Protein AF-A0A834KXF3-F1 (afdb_monomer_lite)

Radius of gyration: 16.45 Å; chains: 1; bounding box: 50×42×24 Å

InterPro domains:
  IPR041426 Mos1 transposase, HTH domain [PF17906] (20-63)

Foldseek 3Di:
DDPVVVVVVVLVVLVVVLLVLLLVCLVVVHDLVVSVVVQCVVQPPNGDDSVVSVVSNVVSVVVVVVVVVVVVVVVPDD

Organism: Vespula pensylvanica (NCBI:txid30213)

Sequence (78 aa):
MDLRSKCINALSQILMEQQAVIRFHVLLGKTATKTFKSTKNAYGNNRLSSAQVFEWFNRFIEEQVSLEDNERIERVAP

Structure (mmCIF, N/CA/C/O backbone):
data_AF-A0A834KXF3-F1
#
_entry.id   AF-A0A834KXF3-F1
#
loop_
_atom_site.group_PDB
_atom_site.id
_atom_site.type_symbol
_atom_site.label_atom_id
_atom_site.label_alt_id
_atom_site.label_comp_id
_atom_site.label_asym_id
_atom_site.label_entity_id
_atom_site.label_seq_id
_atom_site.pdbx_PDB_ins_code
_atom_site.Cartn_x
_atom_site.Cartn_y
_atom_site.Cartn_z
_atom_site.occupancy
_atom_site.B_iso_or_equiv
_atom_site.auth_seq_id
_atom_site.auth_comp_id
_atom_site.auth_asym_id
_atom_site.auth_atom_id
_atom_site.pdbx_PDB_model_num
ATOM 1 N N . MET A 1 1 ? 28.099 10.771 -15.390 1.00 55.91 1 MET A N 1
ATOM 2 C CA . MET A 1 1 ? 27.081 10.526 -14.342 1.00 55.91 1 MET A CA 1
ATOM 3 C C . MET A 1 1 ? 27.448 9.229 -13.632 1.00 55.91 1 MET A C 1
ATOM 5 O O . MET A 1 1 ? 27.498 8.199 -14.298 1.00 55.91 1 MET A O 1
ATOM 9 N N . ASP A 1 2 ? 27.803 9.307 -12.349 1.00 74.25 2 ASP A N 1
ATOM 10 C CA . ASP A 1 2 ? 28.313 8.182 -11.548 1.00 74.25 2 ASP A CA 1
ATOM 11 C C . ASP A 1 2 ? 27.246 7.090 -11.330 1.00 74.25 2 ASP A C 1
ATOM 13 O O . ASP A 1 2 ? 26.049 7.390 -11.254 1.00 74.25 2 ASP A O 1
ATOM 17 N N . LEU A 1 3 ? 27.672 5.825 -11.231 1.00 64.88 3 LEU A N 1
ATOM 18 C CA . LEU A 1 3 ? 26.786 4.678 -11.006 1.00 64.88 3 LEU A CA 1
ATOM 19 C C . LEU A 1 3 ? 25.954 4.855 -9.733 1.00 64.88 3 LEU A C 1
ATOM 21 O O . LEU A 1 3 ? 24.769 4.534 -9.740 1.00 64.88 3 LEU A O 1
ATOM 25 N N . ARG A 1 4 ? 26.527 5.436 -8.672 1.00 69.75 4 ARG A N 1
ATOM 26 C CA . ARG A 1 4 ? 25.801 5.703 -7.423 1.00 69.75 4 ARG A CA 1
ATOM 27 C C . ARG A 1 4 ? 24.605 6.625 -7.647 1.00 69.75 4 ARG A C 1
ATOM 29 O O . ARG A 1 4 ? 23.530 6.384 -7.109 1.00 69.75 4 ARG A O 1
ATOM 36 N N . SER A 1 5 ? 24.778 7.646 -8.483 1.00 66.62 5 SER A N 1
ATOM 37 C CA . SER A 1 5 ? 23.732 8.616 -8.818 1.00 66.62 5 SER A CA 1
ATOM 38 C C . SER A 1 5 ? 22.624 7.982 -9.672 1.00 66.62 5 SER A C 1
ATOM 40 O O . SER A 1 5 ? 21.441 8.202 -9.420 1.00 66.62 5 SER A O 1
ATOM 42 N N . LYS A 1 6 ? 22.986 7.096 -10.611 1.00 66.50 6 LYS A N 1
ATOM 43 C CA . LYS A 1 6 ? 22.012 6.300 -11.381 1.00 66.50 6 LYS A CA 1
ATOM 44 C C . LYS A 1 6 ? 21.213 5.346 -10.489 1.00 66.50 6 LYS A C 1
ATOM 46 O O . LYS A 1 6 ? 19.998 5.260 -10.637 1.00 66.50 6 LYS A O 1
ATOM 51 N N . CYS A 1 7 ? 21.871 4.676 -9.542 1.00 58.69 7 CYS A N 1
ATOM 52 C CA . CYS A 1 7 ? 21.216 3.764 -8.605 1.00 58.69 7 CYS A CA 1
ATOM 53 C C . CYS A 1 7 ? 20.255 4.494 -7.660 1.00 58.69 7 CYS A C 1
ATOM 55 O O . CYS A 1 7 ? 19.145 4.019 -7.454 1.00 58.69 7 CYS A O 1
ATOM 57 N N . ILE A 1 8 ? 20.635 5.659 -7.128 1.00 66.00 8 ILE A N 1
ATOM 58 C CA . ILE A 1 8 ? 19.757 6.462 -6.261 1.00 66.00 8 ILE A CA 1
ATOM 59 C C . ILE A 1 8 ? 18.497 6.903 -7.017 1.00 66.00 8 ILE A C 1
ATOM 61 O O . ILE A 1 8 ? 17.392 6.751 -6.502 1.00 66.00 8 ILE A O 1
ATOM 65 N N . ASN A 1 9 ? 18.641 7.377 -8.257 1.00 61.94 9 ASN A N 1
ATOM 66 C CA . ASN A 1 9 ? 17.499 7.812 -9.063 1.00 61.94 9 ASN A CA 1
ATOM 67 C C . ASN A 1 9 ? 16.584 6.638 -9.449 1.00 61.94 9 ASN A C 1
ATOM 69 O O . ASN A 1 9 ? 15.365 6.762 -9.367 1.00 61.94 9 ASN A O 1
ATOM 73 N N . ALA A 1 10 ? 17.153 5.481 -9.797 1.00 62.00 10 ALA A N 1
ATOM 74 C CA . ALA A 1 10 ? 16.379 4.278 -10.104 1.00 62.00 10 ALA A CA 1
ATOM 75 C C . ALA A 1 10 ? 15.638 3.723 -8.872 1.00 62.00 10 ALA A C 1
ATOM 77 O O . ALA A 1 10 ? 14.469 3.358 -8.971 1.00 62.00 10 ALA A O 1
ATOM 78 N N . LEU A 1 11 ? 16.282 3.707 -7.699 1.00 62.78 11 LEU A N 1
ATOM 79 C CA . LEU A 1 11 ? 15.658 3.288 -6.438 1.00 62.78 11 LEU A CA 1
ATOM 80 C C . LEU A 1 11 ? 14.549 4.258 -5.998 1.00 62.78 11 LEU A C 1
ATOM 82 O O . LEU A 1 11 ? 13.507 3.812 -5.521 1.00 62.78 11 LEU A O 1
ATOM 86 N N . SER A 1 12 ? 14.741 5.563 -6.217 1.00 68.00 12 SER A N 1
ATOM 87 C CA . SER A 1 12 ? 13.717 6.592 -5.991 1.00 68.00 12 SER A CA 1
ATOM 88 C C . SER A 1 12 ? 12.496 6.387 -6.897 1.00 68.00 12 SER A C 1
ATOM 90 O O . SER A 1 12 ? 11.358 6.422 -6.429 1.00 68.00 12 SER A O 1
ATOM 92 N N . GLN A 1 13 ? 12.717 6.064 -8.176 1.00 67.50 13 GLN A N 1
ATOM 93 C CA . GLN A 1 13 ? 11.640 5.796 -9.132 1.00 67.50 13 GLN A CA 1
ATOM 94 C C . GLN A 1 13 ? 10.808 4.560 -8.741 1.00 67.50 13 GLN A C 1
ATOM 96 O O . GLN A 1 13 ? 9.580 4.622 -8.750 1.00 67.50 13 GLN A O 1
ATOM 101 N N . ILE A 1 14 ? 11.467 3.462 -8.346 1.00 75.25 14 ILE A N 1
ATOM 102 C CA . ILE A 1 14 ? 10.807 2.207 -7.939 1.00 75.25 14 ILE A CA 1
ATOM 103 C C . ILE A 1 14 ? 9.964 2.411 -6.672 1.00 75.25 14 ILE A C 1
ATOM 105 O O . ILE A 1 14 ? 8.861 1.869 -6.565 1.00 75.25 14 ILE A O 1
ATOM 109 N N . LEU A 1 15 ? 10.467 3.193 -5.711 1.00 82.81 15 LEU A N 1
ATOM 110 C CA . LEU A 1 15 ? 9.750 3.491 -4.473 1.00 82.81 15 LEU A CA 1
ATOM 111 C C . LEU A 1 15 ? 8.485 4.322 -4.737 1.00 82.81 15 LEU A C 1
ATOM 113 O O . LEU A 1 15 ? 7.414 3.971 -4.239 1.00 82.81 15 LEU A O 1
ATOM 117 N N . MET A 1 16 ? 8.597 5.380 -5.547 1.00 88.19 16 MET A N 1
ATOM 118 C CA . MET A 1 16 ? 7.464 6.250 -5.881 1.00 88.19 16 MET A CA 1
ATOM 119 C C . MET A 1 16 ? 6.364 5.506 -6.646 1.00 88.19 16 MET A C 1
ATOM 121 O O . MET A 1 16 ? 5.182 5.689 -6.356 1.00 88.19 16 MET A O 1
ATOM 125 N N . GLU A 1 17 ? 6.730 4.632 -7.586 1.00 90.38 17 GLU A N 1
ATOM 126 C CA . GLU A 1 17 ? 5.756 3.855 -8.358 1.00 90.38 17 GLU A CA 1
ATOM 127 C C . GLU A 1 17 ? 4.923 2.932 -7.454 1.00 90.38 17 GLU A C 1
ATOM 129 O O . GLU A 1 17 ? 3.691 2.926 -7.516 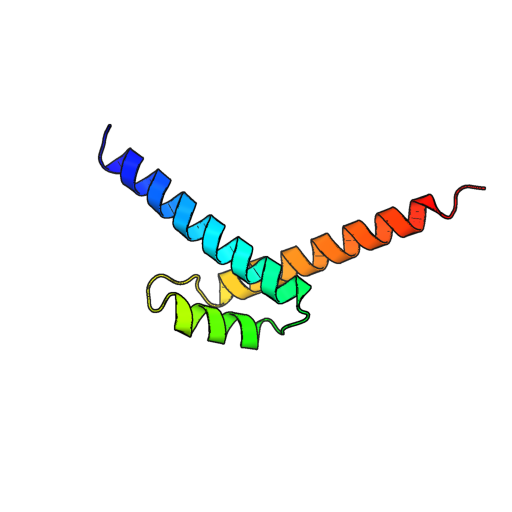1.00 90.38 17 GLU A O 1
ATOM 134 N N . GLN A 1 18 ? 5.576 2.196 -6.549 1.00 93.75 18 GLN A N 1
ATOM 135 C CA . GLN A 1 18 ? 4.872 1.288 -5.641 1.00 93.75 18 GLN A CA 1
ATOM 136 C C . GLN A 1 18 ? 3.980 2.036 -4.648 1.00 93.75 18 GLN A C 1
ATOM 138 O O . GLN A 1 18 ? 2.874 1.576 -4.358 1.00 93.75 18 GLN A O 1
ATOM 143 N N . GLN A 1 19 ? 4.414 3.200 -4.157 1.00 94.19 19 GLN A N 1
ATOM 144 C CA . GLN A 1 19 ? 3.584 4.070 -3.320 1.00 94.19 19 GLN A CA 1
ATOM 145 C C . GLN A 1 19 ? 2.350 4.579 -4.071 1.00 94.19 19 GLN A C 1
ATOM 147 O O . GLN A 1 19 ? 1.254 4.550 -3.513 1.00 94.19 19 GLN A O 1
ATOM 152 N N . ALA A 1 20 ? 2.491 4.972 -5.342 1.00 92.25 20 ALA A N 1
ATOM 153 C CA . ALA A 1 20 ? 1.363 5.391 -6.171 1.00 92.25 20 ALA A CA 1
ATOM 154 C C . ALA A 1 20 ? 0.342 4.256 -6.365 1.00 92.25 20 ALA A C 1
ATOM 156 O O . ALA A 1 20 ? -0.862 4.483 -6.242 1.00 92.25 20 ALA A O 1
ATOM 157 N N . VAL A 1 21 ? 0.802 3.016 -6.577 1.00 94.38 21 VAL A N 1
ATOM 158 C CA . VAL A 1 21 ? -0.080 1.836 -6.649 1.00 94.38 21 VAL A CA 1
ATOM 159 C C . VAL A 1 21 ? -0.789 1.575 -5.319 1.00 94.38 21 VAL A C 1
ATOM 161 O O . VAL A 1 21 ? -1.976 1.243 -5.311 1.00 94.38 21 VAL A O 1
ATOM 164 N N . ILE A 1 22 ? -0.094 1.723 -4.186 1.00 95.44 22 ILE A N 1
ATOM 165 C CA . ILE A 1 22 ? -0.712 1.594 -2.859 1.00 95.44 22 ILE A CA 1
ATOM 166 C C . ILE A 1 22 ? -1.795 2.663 -2.688 1.00 95.44 22 ILE A C 1
ATOM 168 O O . ILE A 1 22 ? -2.927 2.306 -2.373 1.00 95.44 22 ILE A O 1
ATOM 172 N N . ARG A 1 23 ? -1.494 3.936 -2.975 1.00 94.69 23 ARG A N 1
ATOM 173 C CA . ARG A 1 23 ? -2.459 5.044 -2.908 1.00 94.69 23 ARG A CA 1
ATOM 174 C C . ARG A 1 23 ? -3.677 4.792 -3.794 1.00 94.69 23 ARG A C 1
ATOM 176 O O . ARG A 1 23 ? -4.808 4.951 -3.347 1.00 94.69 23 ARG A O 1
ATOM 183 N N . PHE A 1 24 ? -3.464 4.320 -5.021 1.00 94.19 24 PHE A N 1
ATOM 184 C CA . PHE A 1 24 ? -4.549 3.953 -5.928 1.00 94.19 24 PHE A CA 1
ATOM 185 C C . PHE A 1 24 ? -5.430 2.834 -5.357 1.00 94.19 24 PHE A C 1
ATOM 187 O O . PHE A 1 24 ? -6.653 2.896 -5.434 1.00 94.19 24 PHE A O 1
ATOM 194 N N . HIS A 1 25 ? -4.840 1.819 -4.723 1.00 96.06 25 HIS A N 1
ATOM 195 C CA . HIS A 1 25 ? -5.616 0.771 -4.063 1.00 96.06 25 HIS A CA 1
ATOM 196 C C . HIS A 1 25 ? -6.419 1.260 -2.856 1.00 96.06 25 HIS A C 1
ATOM 198 O O . HIS A 1 25 ? -7.499 0.717 -2.616 1.00 96.06 25 HIS A O 1
ATOM 204 N N . VAL A 1 26 ? -5.920 2.264 -2.133 1.00 94.88 26 VAL A N 1
ATOM 205 C CA . VAL A 1 26 ? -6.666 2.922 -1.054 1.00 94.88 26 VAL A CA 1
ATOM 206 C C . VAL A 1 26 ? -7.882 3.651 -1.634 1.00 94.88 26 VAL A C 1
ATOM 208 O O . VAL A 1 26 ? -8.989 3.423 -1.163 1.00 94.88 26 VAL A O 1
ATOM 211 N N . LEU A 1 27 ? -7.704 4.430 -2.710 1.00 92.94 27 LEU A N 1
ATOM 212 C CA . LEU A 1 27 ? -8.803 5.115 -3.416 1.00 92.94 27 LEU A CA 1
ATOM 213 C C . LEU A 1 27 ? -9.862 4.140 -3.958 1.00 92.94 27 LEU A C 1
ATOM 215 O O . LEU A 1 27 ? -11.045 4.454 -4.000 1.00 92.94 27 LEU A O 1
ATOM 219 N N . LEU A 1 28 ? -9.454 2.929 -4.347 1.00 94.62 28 LEU A N 1
ATOM 220 C CA . LEU A 1 28 ? -10.366 1.857 -4.764 1.00 94.62 28 LEU A CA 1
ATOM 221 C C . LEU A 1 28 ? -11.053 1.125 -3.593 1.00 94.62 28 LEU A C 1
ATOM 223 O O . LEU A 1 28 ? -11.743 0.130 -3.826 1.00 94.62 28 LEU A O 1
ATOM 227 N N . GLY A 1 29 ? -10.819 1.529 -2.342 1.00 93.94 29 GLY A N 1
ATOM 228 C CA . GLY A 1 29 ? -11.385 0.884 -1.155 1.00 93.94 29 GLY A CA 1
ATOM 229 C C . GLY A 1 29 ? -10.895 -0.552 -0.929 1.00 93.94 29 GLY A C 1
ATOM 230 O O . GLY A 1 29 ? -11.582 -1.362 -0.301 1.00 93.94 29 GLY A O 1
ATOM 231 N N . LYS A 1 30 ? -9.725 -0.929 -1.466 1.00 95.44 30 LYS A N 1
ATOM 232 C CA . LYS A 1 30 ? -9.147 -2.259 -1.206 1.00 95.44 30 LYS A CA 1
ATOM 233 C C . LYS A 1 30 ? -8.606 -2.325 0.217 1.00 95.44 30 LYS A C 1
ATOM 235 O O . LYS A 1 30 ? -8.238 -1.321 0.795 1.00 95.44 30 LYS A O 1
ATOM 240 N N . THR A 1 31 ? -8.477 -3.528 0.771 1.00 95.62 31 THR A N 1
ATOM 241 C CA . THR A 1 31 ? -7.822 -3.710 2.074 1.00 95.62 31 THR A CA 1
ATOM 242 C C . THR A 1 31 ? -6.304 -3.792 1.928 1.00 95.62 31 THR A C 1
ATOM 244 O O . THR A 1 31 ? -5.802 -4.303 0.923 1.00 95.62 31 THR A O 1
ATOM 247 N N . ALA A 1 32 ? -5.563 -3.390 2.963 1.00 93.50 32 ALA A N 1
ATOM 248 C CA . ALA A 1 32 ? -4.100 -3.467 2.988 1.00 93.50 32 ALA A CA 1
ATOM 249 C C . ALA A 1 32 ? -3.563 -4.878 2.661 1.00 93.50 32 ALA A C 1
ATOM 251 O O . ALA A 1 32 ? -2.614 -5.028 1.892 1.00 93.50 32 ALA A O 1
ATOM 252 N N . THR A 1 33 ? -4.223 -5.938 3.142 1.00 96.31 33 THR A N 1
ATOM 253 C CA . THR A 1 33 ? -3.860 -7.331 2.828 1.00 96.31 33 THR A CA 1
ATOM 254 C C . THR A 1 33 ? -4.024 -7.664 1.342 1.00 96.31 33 THR A C 1
ATOM 256 O O . THR A 1 33 ? -3.157 -8.318 0.756 1.00 96.31 33 THR A O 1
ATOM 259 N N . LYS A 1 34 ? -5.113 -7.207 0.703 1.00 96.06 34 LYS A N 1
ATOM 260 C CA . LYS A 1 34 ? -5.316 -7.382 -0.746 1.00 96.06 34 LYS A CA 1
ATOM 261 C C . LYS A 1 34 ? -4.278 -6.581 -1.532 1.00 96.06 34 LYS A C 1
ATOM 263 O O . LYS A 1 34 ? -3.697 -7.120 -2.471 1.00 96.06 34 LYS A O 1
ATOM 268 N N . THR A 1 35 ? -3.988 -5.354 -1.105 1.00 96.06 35 THR A N 1
ATOM 269 C CA . THR A 1 35 ? -2.941 -4.499 -1.681 1.00 96.06 35 THR A CA 1
ATOM 270 C C . THR A 1 35 ? -1.576 -5.178 -1.629 1.00 96.06 35 THR A C 1
ATOM 272 O O . THR A 1 35 ? -0.919 -5.292 -2.658 1.00 96.06 35 THR A O 1
ATOM 275 N N . PHE A 1 36 ? -1.187 -5.726 -0.476 1.00 95.44 36 PHE A N 1
ATOM 276 C CA . PHE A 1 36 ? 0.069 -6.456 -0.303 1.00 95.44 36 PHE A CA 1
ATOM 277 C C . PHE A 1 36 ? 0.172 -7.700 -1.193 1.00 95.44 36 PHE A C 1
ATOM 279 O O . PHE A 1 36 ? 1.240 -7.997 -1.730 1.00 95.44 36 PHE A O 1
ATOM 286 N N . LYS A 1 37 ? -0.930 -8.439 -1.369 1.00 96.00 37 LYS A N 1
ATOM 287 C CA . LYS A 1 37 ? -0.969 -9.584 -2.288 1.00 96.00 37 LYS A CA 1
ATOM 288 C C . LYS A 1 37 ? -0.799 -9.131 -3.742 1.00 96.00 37 LYS A C 1
ATOM 290 O O . LYS A 1 37 ? -0.027 -9.742 -4.475 1.00 96.00 37 LYS A O 1
ATOM 295 N N . SER A 1 38 ? -1.465 -8.049 -4.145 1.00 94.25 38 SER A N 1
ATOM 296 C CA . SER A 1 38 ? -1.318 -7.482 -5.489 1.00 94.25 38 SER A CA 1
ATOM 297 C C . SER A 1 38 ? 0.097 -6.966 -5.753 1.00 94.25 38 SER A C 1
ATOM 29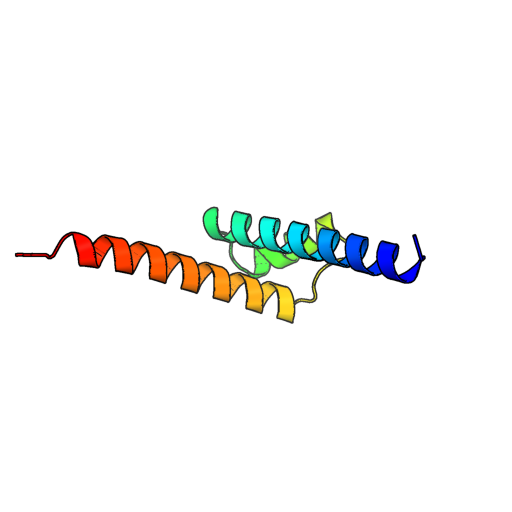9 O O . SER A 1 38 ? 0.666 -7.293 -6.791 1.00 94.25 38 SER A O 1
ATOM 301 N N . THR A 1 39 ? 0.707 -6.231 -4.816 1.00 92.62 39 THR A N 1
ATOM 302 C CA 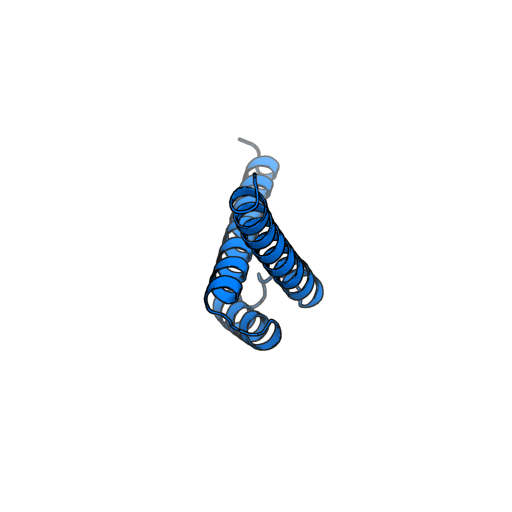. THR A 1 39 ? 2.091 -5.750 -4.972 1.00 92.62 39 THR A CA 1
ATOM 303 C C . THR A 1 39 ? 3.095 -6.899 -4.962 1.00 92.62 39 THR A C 1
ATOM 305 O O . THR A 1 39 ? 4.068 -6.857 -5.709 1.00 92.62 39 THR A O 1
ATOM 308 N N . LYS A 1 40 ? 2.836 -7.976 -4.202 1.00 93.75 40 LYS A N 1
ATOM 309 C CA . LYS A 1 40 ? 3.629 -9.213 -4.279 1.00 93.75 40 LYS A CA 1
ATOM 310 C C . LYS A 1 40 ? 3.620 -9.819 -5.677 1.00 93.75 40 LYS A C 1
ATOM 312 O O . LYS A 1 40 ? 4.673 -10.214 -6.164 1.00 93.75 40 LYS A O 1
ATOM 317 N N . ASN A 1 41 ? 2.451 -9.886 -6.303 1.00 93.50 41 ASN A N 1
ATOM 318 C CA . ASN A 1 41 ? 2.312 -10.472 -7.631 1.00 93.50 41 ASN A CA 1
ATOM 319 C C . ASN A 1 41 ? 2.932 -9.589 -8.725 1.00 93.50 41 ASN A C 1
ATOM 321 O O . ASN A 1 41 ? 3.523 -10.125 -9.652 1.00 93.50 41 ASN A O 1
ATOM 325 N N . ALA A 1 42 ? 2.813 -8.263 -8.614 1.00 91.19 42 ALA A N 1
ATOM 326 C CA . ALA A 1 42 ? 3.323 -7.328 -9.618 1.00 91.19 42 ALA A CA 1
ATOM 327 C C . ALA A 1 42 ? 4.849 -7.138 -9.551 1.00 91.19 42 ALA A C 1
ATOM 329 O O . ALA A 1 42 ? 5.516 -7.158 -10.579 1.00 91.19 42 ALA A O 1
ATOM 330 N N . TYR A 1 43 ? 5.404 -6.973 -8.345 1.00 89.38 43 TYR A N 1
ATOM 331 C CA . TYR A 1 43 ? 6.805 -6.571 -8.147 1.00 89.38 43 TYR A CA 1
ATOM 332 C C . TYR A 1 43 ? 7.720 -7.712 -7.672 1.00 89.38 43 TYR A C 1
ATOM 334 O O . TYR A 1 43 ? 8.942 -7.556 -7.632 1.00 89.38 43 TYR A O 1
ATOM 342 N N . GLY A 1 44 ? 7.158 -8.870 -7.307 1.00 89.62 44 GLY A N 1
ATOM 343 C CA . GLY A 1 44 ? 7.924 -10.044 -6.890 1.00 89.62 44 GLY A CA 1
ATOM 344 C C . GLY A 1 44 ? 8.849 -9.749 -5.708 1.00 89.62 44 GLY A C 1
ATOM 345 O O . GLY A 1 44 ? 8.402 -9.309 -4.651 1.00 89.62 44 GLY A O 1
ATOM 346 N N . ASN A 1 45 ? 10.149 -9.991 -5.881 1.00 88.38 45 ASN A N 1
ATOM 347 C CA . ASN A 1 45 ? 11.156 -9.739 -4.845 1.00 88.38 45 ASN A CA 1
ATOM 348 C C . ASN A 1 45 ? 11.552 -8.261 -4.726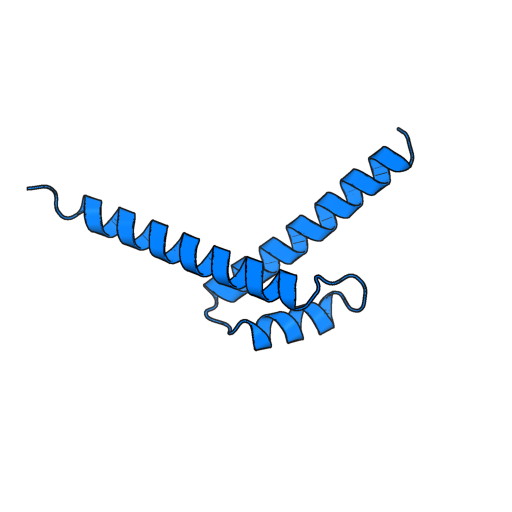 1.00 88.38 45 ASN A C 1
ATOM 350 O O . ASN A 1 45 ? 12.085 -7.867 -3.695 1.00 88.38 45 ASN A O 1
ATOM 354 N N . ASN A 1 46 ? 11.270 -7.439 -5.740 1.00 87.38 46 ASN A N 1
ATOM 355 C CA . ASN A 1 46 ? 11.598 -6.011 -5.749 1.00 87.38 46 ASN A CA 1
ATOM 356 C C . ASN A 1 46 ? 10.478 -5.152 -5.136 1.00 87.38 46 ASN A C 1
ATOM 358 O O . ASN A 1 46 ? 10.306 -3.983 -5.471 1.00 87.38 46 ASN A O 1
ATOM 362 N N . ARG A 1 47 ? 9.652 -5.753 -4.284 1.00 90.94 47 ARG A N 1
ATOM 363 C CA . ARG A 1 47 ? 8.505 -5.095 -3.666 1.00 90.94 47 ARG A CA 1
ATOM 364 C C . ARG A 1 47 ? 8.862 -4.487 -2.316 1.00 90.94 47 ARG A C 1
ATOM 366 O O . ARG A 1 47 ? 9.747 -4.979 -1.618 1.00 90.94 47 ARG A O 1
ATOM 373 N N . LEU A 1 48 ? 8.060 -3.521 -1.886 1.00 91.19 48 LEU A N 1
ATOM 374 C CA . LEU A 1 48 ? 8.039 -3.079 -0.496 1.00 91.19 48 LEU A CA 1
ATOM 375 C C . LEU A 1 48 ? 7.701 -4.233 0.457 1.00 91.19 48 LEU A C 1
ATOM 377 O O . LEU A 1 48 ? 6.867 -5.100 0.166 1.00 91.19 48 LEU A O 1
ATOM 381 N N . SER A 1 49 ? 8.341 -4.224 1.626 1.00 93.38 49 SER A N 1
ATOM 382 C CA . SER A 1 49 ? 8.039 -5.173 2.700 1.00 93.38 49 SER A CA 1
ATOM 383 C C . SER A 1 49 ? 6.584 -5.040 3.163 1.00 93.38 49 SER A C 1
ATOM 385 O O . SER A 1 49 ? 5.921 -4.036 2.901 1.00 93.38 49 SER A O 1
ATOM 387 N N . SER A 1 50 ? 6.065 -6.046 3.878 1.00 94.25 50 SER A N 1
ATOM 388 C CA . SER A 1 50 ? 4.710 -5.968 4.447 1.00 94.25 50 SER A CA 1
ATOM 389 C C . SER A 1 50 ? 4.554 -4.730 5.308 1.00 94.25 50 SER A C 1
ATOM 391 O O . SER A 1 50 ? 3.642 -3.952 5.056 1.00 94.25 50 SER A O 1
ATOM 393 N N . ALA A 1 51 ? 5.472 -4.523 6.253 1.00 96.00 51 ALA A N 1
ATOM 394 C CA . ALA A 1 51 ? 5.468 -3.373 7.149 1.00 96.00 51 ALA A CA 1
ATOM 395 C C . ALA A 1 51 ? 5.363 -2.046 6.379 1.00 96.00 51 ALA A C 1
ATOM 397 O O . ALA A 1 51 ? 4.465 -1.260 6.660 1.00 96.00 51 ALA A O 1
ATOM 398 N N . GLN A 1 52 ? 6.185 -1.854 5.342 1.00 94.56 52 GLN A N 1
ATOM 399 C CA . GLN A 1 52 ? 6.142 -0.646 4.511 1.00 94.56 52 GLN A CA 1
ATOM 400 C C . GLN A 1 52 ? 4.813 -0.489 3.763 1.00 94.56 52 GLN A C 1
ATOM 402 O O . GLN A 1 52 ? 4.290 0.617 3.677 1.00 94.56 52 GLN A O 1
ATOM 407 N N . VAL A 1 53 ? 4.242 -1.573 3.224 1.00 94.44 53 VAL A N 1
ATOM 408 C CA . VAL A 1 53 ? 2.934 -1.507 2.550 1.00 94.44 53 VAL A CA 1
ATOM 409 C C . VAL A 1 53 ? 1.838 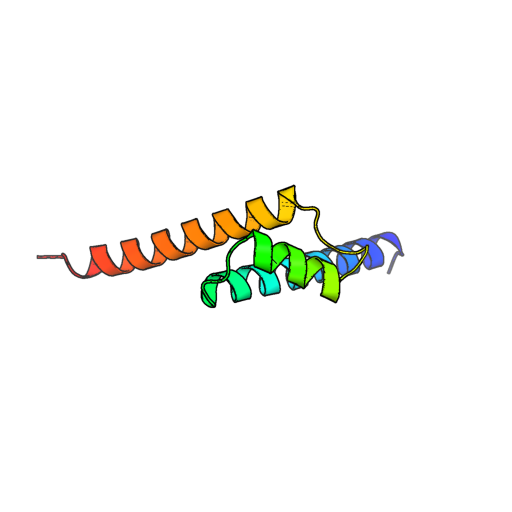-1.090 3.530 1.00 94.44 53 VAL A C 1
ATOM 411 O O . VAL A 1 53 ? 1.037 -0.231 3.180 1.00 94.44 53 VAL A O 1
ATOM 414 N N . PHE A 1 54 ? 1.800 -1.660 4.740 1.00 95.31 54 PHE A N 1
ATOM 415 C CA . PHE A 1 54 ? 0.809 -1.293 5.760 1.00 95.31 54 PHE A CA 1
ATOM 416 C C . PHE A 1 54 ? 0.992 0.149 6.250 1.00 95.31 54 PHE A C 1
ATOM 418 O O . PHE A 1 54 ? 0.004 0.864 6.382 1.00 95.31 54 PHE A O 1
ATOM 425 N N . GLU A 1 55 ? 2.233 0.592 6.461 1.00 95.62 55 GLU A N 1
ATOM 426 C CA . GLU A 1 55 ? 2.546 1.969 6.855 1.00 95.62 55 GLU A CA 1
ATOM 427 C C . GLU A 1 55 ? 2.037 2.977 5.819 1.00 95.62 55 GLU A C 1
ATOM 429 O O . GLU A 1 55 ? 1.271 3.877 6.159 1.00 95.62 55 GLU A O 1
ATOM 434 N N . TRP A 1 56 ? 2.396 2.800 4.542 1.00 95.31 56 TRP A N 1
ATOM 435 C CA . TRP A 1 56 ? 1.926 3.686 3.475 1.00 95.31 56 TRP A CA 1
ATOM 436 C C . TRP A 1 56 ? 0.414 3.616 3.289 1.00 95.31 56 TRP A C 1
ATOM 438 O O . TRP A 1 56 ? -0.224 4.641 3.075 1.00 95.31 56 TRP A O 1
ATOM 448 N N . PHE A 1 57 ? -0.173 2.423 3.399 1.00 95.81 57 PHE A N 1
ATOM 449 C CA . PHE A 1 57 ? -1.617 2.254 3.287 1.00 95.81 57 PHE A CA 1
ATOM 450 C C . PHE A 1 57 ? -2.368 3.050 4.366 1.00 95.81 57 PHE A C 1
ATOM 452 O O . PHE A 1 57 ? -3.318 3.754 4.037 1.00 95.81 57 PHE A O 1
ATOM 459 N N . ASN A 1 58 ? -1.922 2.989 5.625 1.00 94.94 58 ASN A N 1
ATOM 460 C CA . ASN A 1 58 ? -2.530 3.748 6.720 1.00 94.94 58 ASN A CA 1
ATOM 461 C C . ASN A 1 58 ? -2.331 5.257 6.548 1.00 94.94 58 ASN A C 1
ATOM 463 O O . ASN A 1 58 ? -3.300 5.999 6.667 1.00 94.94 58 ASN A O 1
ATOM 467 N N . ARG A 1 59 ? -1.124 5.705 6.170 1.00 94.94 59 ARG A N 1
ATOM 468 C CA . ARG A 1 59 ? -0.870 7.127 5.884 1.00 94.94 59 ARG A CA 1
ATOM 469 C C . ARG A 1 59 ? -1.822 7.681 4.829 1.00 94.94 59 ARG A C 1
ATOM 471 O O . ARG A 1 59 ? -2.391 8.743 5.019 1.00 94.94 59 ARG A O 1
ATOM 478 N N . PHE A 1 60 ? -2.058 6.946 3.744 1.00 94.00 60 PHE A N 1
ATOM 479 C CA . PHE A 1 60 ? -2.976 7.395 2.693 1.00 94.00 60 PHE A CA 1
ATOM 480 C C . PHE A 1 60 ? -4.457 7.362 3.091 1.00 94.00 60 PHE A C 1
ATOM 482 O O . PHE A 1 60 ? -5.262 8.055 2.468 1.00 94.00 60 PHE A O 1
ATOM 489 N N . ILE A 1 61 ? -4.840 6.552 4.082 1.00 92.62 61 ILE A N 1
ATOM 490 C CA . ILE A 1 61 ? -6.173 6.631 4.690 1.00 92.62 61 ILE A CA 1
ATOM 491 C C . ILE A 1 61 ? -6.267 7.905 5.535 1.00 92.62 61 ILE A C 1
ATOM 493 O O . ILE A 1 61 ? -7.206 8.671 5.358 1.00 92.62 61 ILE A O 1
ATOM 497 N N . GLU A 1 62 ? -5.281 8.161 6.396 1.00 92.19 62 GLU A N 1
ATOM 498 C CA . GLU A 1 62 ? -5.226 9.359 7.245 1.00 92.19 62 GLU A CA 1
ATOM 499 C C . GLU A 1 62 ? -5.216 10.652 6.414 1.00 92.19 62 GLU A C 1
ATOM 501 O O . GLU A 1 62 ? -5.964 11.581 6.710 1.00 92.19 62 GLU A O 1
ATOM 506 N N . GLU A 1 63 ? -4.440 10.695 5.328 1.00 86.44 63 GLU A N 1
ATOM 507 C CA . GLU A 1 63 ? -4.425 11.818 4.384 1.00 86.44 63 GLU A CA 1
ATOM 508 C C . GLU A 1 63 ? -5.791 12.039 3.717 1.00 86.44 63 GLU A C 1
ATOM 510 O O . GLU A 1 63 ? -6.196 13.182 3.528 1.00 86.44 63 GLU A O 1
ATOM 515 N N . GLN A 1 64 ? -6.522 10.973 3.367 1.00 81.12 64 GLN A N 1
ATOM 516 C CA . GLN A 1 64 ? -7.865 11.107 2.790 1.00 81.12 64 GLN A CA 1
ATOM 517 C C . GLN A 1 64 ? -8.880 11.628 3.804 1.00 81.12 64 GLN A C 1
ATOM 519 O O . GLN A 1 64 ? -9.619 12.554 3.487 1.00 81.12 64 GLN A O 1
ATOM 524 N N . VAL A 1 65 ? -8.862 11.094 5.027 1.00 78.25 65 VAL A N 1
ATOM 525 C CA . VAL A 1 65 ? -9.720 11.577 6.119 1.00 78.25 65 VAL A CA 1
ATOM 526 C C . VAL A 1 65 ? -9.440 13.056 6.402 1.00 78.25 65 VAL A C 1
ATOM 528 O O . VAL A 1 65 ? -10.369 13.850 6.486 1.00 78.25 65 VAL A O 1
ATOM 531 N N . SER A 1 66 ? -8.166 13.460 6.444 1.00 74.62 66 SER A N 1
ATOM 532 C CA . SER A 1 66 ? -7.784 14.861 6.655 1.00 74.62 66 SER A CA 1
ATOM 533 C C . SER A 1 66 ? -8.278 15.807 5.553 1.00 74.62 66 SER A C 1
ATOM 535 O O . SER A 1 66 ? -8.559 16.969 5.849 1.00 74.62 66 SER A O 1
ATOM 537 N N . LEU A 1 67 ? -8.343 15.361 4.294 1.00 67.69 67 LEU A N 1
ATOM 538 C CA . LEU A 1 67 ? -8.850 16.178 3.185 1.00 67.69 67 LEU A CA 1
ATOM 539 C C . LEU A 1 67 ? -10.376 16.321 3.243 1.00 67.69 67 LEU A C 1
ATOM 541 O O . LEU A 1 67 ? -10.885 17.428 3.074 1.00 67.69 67 LEU A O 1
ATOM 545 N N . GLU A 1 68 ? -11.092 15.230 3.530 1.00 66.94 68 GLU A N 1
ATOM 546 C CA . GLU A 1 68 ? -12.552 15.244 3.697 1.00 66.94 68 GLU A CA 1
ATOM 547 C C . GLU A 1 68 ? -12.983 16.093 4.906 1.00 66.94 68 GLU A C 1
ATOM 549 O O . GLU A 1 68 ? -13.940 16.867 4.818 1.00 66.94 68 GLU A O 1
ATOM 554 N N . ASP A 1 69 ? -12.255 16.006 6.023 1.00 63.78 69 ASP A N 1
ATOM 555 C CA . ASP A 1 69 ? -12.534 16.797 7.224 1.00 63.78 69 ASP A CA 1
ATOM 556 C C . ASP A 1 69 ? -12.305 18.299 6.989 1.00 63.78 69 ASP A C 1
ATOM 558 O O . ASP A 1 69 ? -13.107 19.117 7.447 1.00 63.78 69 ASP A O 1
ATOM 562 N N . ASN A 1 70 ? -11.276 18.685 6.225 1.00 59.19 70 ASN A N 1
ATOM 563 C CA . ASN A 1 70 ? -11.055 20.092 5.874 1.00 59.19 70 ASN A CA 1
ATOM 564 C C . ASN A 1 70 ? -12.189 20.646 4.992 1.00 59.19 70 ASN A C 1
ATOM 566 O O . ASN A 1 70 ? -12.696 21.738 5.246 1.00 59.19 70 ASN A O 1
ATOM 570 N N . GLU A 1 71 ? -12.656 19.870 4.008 1.00 59.41 71 GLU A N 1
ATOM 571 C CA . GLU A 1 71 ? -13.785 20.257 3.148 1.00 59.41 71 GLU A CA 1
ATOM 572 C C . GLU A 1 71 ? -15.108 20.383 3.933 1.00 59.41 71 GLU A C 1
ATOM 574 O O . GLU A 1 71 ? -16.000 21.166 3.585 1.00 59.41 71 GLU A O 1
ATOM 579 N N . ARG A 1 72 ? -15.251 19.624 5.027 1.00 56.75 72 ARG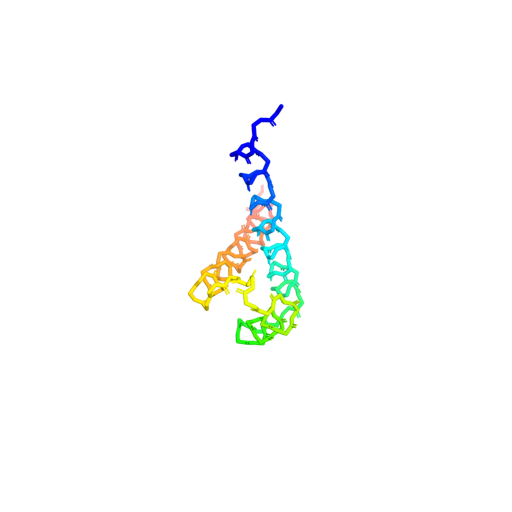 A N 1
ATOM 580 C CA . ARG A 1 72 ? -16.417 19.697 5.912 1.00 56.75 72 ARG A CA 1
ATOM 581 C C . ARG A 1 72 ? -16.395 20.930 6.816 1.00 56.75 72 ARG A C 1
ATOM 583 O O . ARG A 1 72 ? -17.462 21.478 7.094 1.00 56.75 72 ARG A O 1
ATOM 590 N N . ILE A 1 73 ? -15.217 21.374 7.257 1.00 59.12 73 ILE A N 1
ATOM 591 C CA . ILE A 1 73 ? -15.067 22.562 8.113 1.00 59.12 73 ILE A CA 1
ATOM 592 C C . ILE A 1 73 ? -15.368 23.850 7.328 1.00 59.12 73 ILE A C 1
ATOM 594 O O . ILE A 1 73 ? -16.009 24.751 7.863 1.00 59.12 73 ILE A O 1
ATOM 598 N N . GLU A 1 74 ? -15.029 23.917 6.038 1.00 55.94 74 GLU A N 1
ATOM 599 C CA . GLU A 1 74 ? -15.292 25.100 5.197 1.00 55.94 74 GLU A CA 1
ATOM 600 C C . GLU A 1 74 ? -16.785 25.343 4.897 1.00 55.94 74 GLU A C 1
ATOM 602 O O . GLU A 1 74 ? -17.179 26.459 4.561 1.00 55.94 74 GLU A O 1
ATOM 607 N N . ARG A 1 75 ? -17.651 24.334 5.073 1.00 57.47 75 ARG A N 1
ATOM 608 C CA . ARG A 1 75 ? -19.115 24.468 4.925 1.00 57.47 75 ARG A CA 1
ATOM 609 C C . ARG A 1 75 ? -19.850 24.846 6.213 1.00 57.47 75 ARG A C 1
ATOM 611 O O . ARG A 1 75 ? -21.074 24.964 6.196 1.00 57.47 75 ARG A O 1
ATOM 618 N N . VAL A 1 76 ? -19.125 25.049 7.312 1.00 56.50 76 VAL A N 1
ATOM 619 C CA . VAL A 1 76 ? -19.663 25.535 8.592 1.00 56.50 76 VAL A CA 1
ATOM 620 C C . VAL A 1 76 ? -18.956 26.841 8.966 1.00 56.50 76 VAL A C 1
ATOM 622 O O . VAL A 1 76 ? -18.400 26.984 10.050 1.00 56.50 76 VAL A O 1
ATOM 625 N N . ALA A 1 77 ? -18.956 27.804 8.047 1.00 49.59 77 ALA A N 1
ATOM 626 C CA . ALA A 1 77 ? -18.735 29.204 8.389 1.00 49.59 77 ALA A CA 1
ATOM 627 C C . ALA A 1 77 ? -20.114 29.899 8.470 1.00 49.59 77 ALA A C 1
ATOM 629 O O . ALA A 1 77 ? -20.899 29.735 7.532 1.00 49.59 77 ALA A O 1
ATOM 630 N N . PRO A 1 78 ? -20.449 30.581 9.585 1.00 56.00 78 PRO A N 1
ATOM 631 C CA . PRO A 1 78 ? -21.704 31.322 9.744 1.00 56.00 78 PRO A CA 1
ATOM 632 C C . PRO A 1 78 ? -21.806 32.547 8.827 1.00 56.00 78 PRO A C 1
ATOM 634 O O . PRO A 1 78 ? -20.751 33.126 8.481 1.00 56.00 78 PRO A O 1
#

Secondary structure (DSSP, 8-state):
--HHHHHHHHHHHHHHHHHHHHHHHHHTT--HHHHHHHHHHHHGGGSPPHHHHHHHHHHHHHHHHHHHHHHHHTT---

pLDDT: mean 82.46, std 14.92, range [49.59, 96.31]